Protein AF-A0A0A1XP40-F1 (afdb_monomer)

Secondary structure (DSSP, 8-state):
----EEEE-TT-TTS-EEEEEEEETTEEEEEEEEPPTT-EEETTTTEEESS------PPP-----------------HHHHHHHH-SSEEEE-TT-TTS-EEEEEE-SSSS-EEEEEE-SSEEETTTTEEESS-----

pLDDT: mean 72.05, std 13.22, range [36.59, 87.62]

Organism: Zeugodacus cucurbitae (NCBI:txid28588)

Solvent-accessible surface area (backbone atoms only — not comparable to full-atom values): 8507 Å² total; per-residue (Å²): 134,72,71,71,44,54,43,68,35,92,87,42,58,72,22,36,35,32,34,38,37,38,56,61,87,94,44,80,44,73,48,79,45,72,42,59,88,82,29,14,53,26,74,90,77,54,46,64,32,67,81,44,77,57,84,49,73,77,75,87,84,84,82,90,79,98,71,86,86,74,85,71,85,74,81,74,52,62,40,56,52,33,56,74,65,70,57,73,44,53,41,64,36,90,91,36,89,73,24,24,33,30,32,41,23,43,58,98,63,97,54,68,43,48,45,80,48,73,38,95,48,21,47,28,67,91,78,50,40,70,28,84,82,52,74,70,82,128

Sequence (138 aa):
HGKDETIPLPDDVTCKKSIRCKKNGNVWKADLSTCPTNQWFDPGLKFCTATYKCPTQSPPATTSTPVPITTTERTLTLEEICENHGEQGNIARPDDPTCKKYIVCSKPGSRWIAQAYTCRNFYDPTINKCSSTYKCPS

Mean predicted aligned error: 16.68 Å

Nearest PDB structures (foldseek):
  2mfk-assembly1_A  TM=8.089E-01  e=1.336E-02  Blomia tropicalis
  6se3-assembly2_E  TM=6.747E-01  e=1.689E+00  synthetic construct

Radius of gyration: 21.86 Å; Cα contacts (8 Å, |Δi|>4): 228; chains: 1; bounding box: 45×43×57 Å

Structure (mmCIF, N/CA/C/O backbone):
data_AF-A0A0A1XP40-F1
#
_entry.id   AF-A0A0A1XP40-F1
#
loop_
_atom_site.group_PDB
_atom_site.id
_atom_site.type_symbol
_atom_site.label_atom_id
_atom_site.label_alt_id
_atom_site.label_comp_id
_atom_site.label_asym_id
_atom_site.label_entity_id
_atom_site.label_seq_id
_atom_site.pdbx_PDB_ins_code
_atom_site.Cartn_x
_atom_site.Cartn_y
_atom_site.Cartn_z
_atom_site.occupancy
_atom_site.B_iso_or_equiv
_atom_site.auth_seq_id
_atom_site.auth_comp_id
_atom_site.auth_asym_id
_atom_site.auth_atom_id
_atom_site.pdbx_PDB_model_num
ATOM 1 N N . HIS A 1 1 ? 14.149 19.869 -32.310 1.00 37.31 1 HIS A N 1
ATOM 2 C CA . HIS A 1 1 ? 14.626 20.344 -30.996 1.00 37.31 1 HIS A CA 1
ATOM 3 C C . HIS A 1 1 ? 14.154 19.366 -29.924 1.00 37.31 1 HIS A C 1
ATOM 5 O O . HIS A 1 1 ? 13.034 19.489 -29.445 1.00 37.31 1 HIS A O 1
ATOM 11 N N . GLY A 1 2 ? 14.944 18.323 -29.646 1.00 49.62 2 GLY A N 1
ATOM 12 C CA . GLY A 1 2 ? 14.645 17.367 -28.575 1.00 49.62 2 GLY A CA 1
ATOM 13 C C . GLY A 1 2 ? 15.007 18.022 -27.254 1.00 49.62 2 GLY A C 1
ATOM 14 O O . GLY A 1 2 ? 16.186 18.252 -27.013 1.00 49.62 2 GLY A O 1
ATOM 15 N N . LYS A 1 3 ? 14.001 18.431 -26.485 1.00 56.44 3 LYS A N 1
ATOM 16 C CA . LYS A 1 3 ? 14.227 19.189 -25.258 1.00 56.44 3 LYS A CA 1
ATOM 17 C C . LYS A 1 3 ? 14.864 18.269 -24.228 1.00 56.44 3 LYS A C 1
ATOM 19 O O . LYS A 1 3 ? 14.410 17.141 -24.050 1.00 56.44 3 LYS A O 1
ATOM 24 N N . ASP A 1 4 ? 15.951 18.727 -23.625 1.00 68.31 4 ASP A N 1
ATOM 25 C CA . ASP A 1 4 ? 16.481 18.093 -22.437 1.00 68.31 4 ASP A CA 1
ATOM 26 C C . ASP A 1 4 ? 15.440 18.216 -21.325 1.00 68.31 4 ASP A C 1
ATOM 28 O O . ASP A 1 4 ? 14.950 19.305 -21.031 1.00 68.31 4 ASP A O 1
ATOM 32 N N . GLU A 1 5 ? 15.048 17.080 -20.759 1.00 77.69 5 GLU A N 1
ATOM 33 C CA . GLU A 1 5 ? 13.987 17.020 -19.760 1.00 77.69 5 GLU A CA 1
ATOM 34 C C . GLU A 1 5 ? 14.518 16.346 -18.503 1.00 77.69 5 GLU A C 1
ATOM 36 O O . GLU A 1 5 ? 15.116 15.271 -18.565 1.00 77.69 5 GLU A O 1
ATOM 41 N N . THR A 1 6 ? 14.304 16.988 -17.357 1.00 78.06 6 THR A N 1
ATOM 42 C CA . THR A 1 6 ? 14.611 16.406 -16.050 1.00 78.06 6 THR A CA 1
ATOM 43 C C . THR A 1 6 ? 13.309 15.974 -15.394 1.00 78.06 6 THR A C 1
ATOM 45 O O . THR A 1 6 ? 12.405 16.786 -15.197 1.00 78.06 6 THR A O 1
ATOM 48 N N . ILE A 1 7 ? 13.192 14.699 -15.052 1.00 76.31 7 ILE A N 1
ATOM 49 C CA . ILE A 1 7 ? 11.997 14.128 -14.421 1.00 7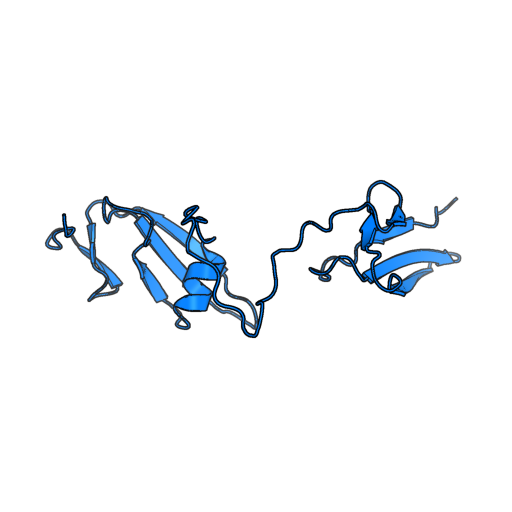6.31 7 ILE A CA 1
ATOM 50 C C . ILE A 1 7 ? 12.378 13.452 -13.099 1.00 76.31 7 ILE A C 1
ATOM 52 O O . ILE A 1 7 ? 13.547 13.092 -12.915 1.00 76.31 7 ILE A O 1
ATOM 56 N N . PRO A 1 8 ? 11.434 13.306 -12.147 1.00 76.12 8 PRO A N 1
ATOM 57 C CA . PRO A 1 8 ? 11.706 12.540 -10.937 1.00 76.12 8 PRO A CA 1
ATOM 58 C C . PRO A 1 8 ? 11.991 11.081 -11.304 1.00 76.12 8 PRO A C 1
ATOM 60 O O . PRO A 1 8 ? 11.433 10.561 -12.274 1.00 76.12 8 PRO A O 1
ATOM 63 N N . LEU A 1 9 ? 12.857 10.416 -10.538 1.00 74.56 9 LEU A N 1
ATOM 64 C CA . LEU A 1 9 ? 13.070 8.984 -10.718 1.00 74.56 9 LEU A CA 1
ATOM 65 C C . LEU A 1 9 ? 11.813 8.239 -10.217 1.00 74.56 9 LEU A C 1
ATOM 67 O O . LEU A 1 9 ? 11.474 8.393 -9.045 1.00 74.56 9 LEU A O 1
ATOM 71 N N . PRO A 1 10 ? 11.112 7.452 -11.058 1.00 61.41 10 PRO A N 1
ATOM 72 C CA . PRO A 1 10 ? 9.808 6.876 -10.708 1.00 61.41 10 PRO A CA 1
ATOM 73 C C . PRO A 1 10 ? 9.837 5.918 -9.504 1.00 61.41 10 PRO A C 1
ATOM 75 O O . PRO A 1 10 ? 8.837 5.810 -8.802 1.00 61.41 10 PRO A O 1
ATOM 78 N N . ASP A 1 11 ? 10.975 5.281 -9.217 1.00 68.44 11 ASP A N 1
ATOM 79 C CA . ASP A 1 11 ? 11.167 4.409 -8.047 1.00 68.44 11 ASP A CA 1
ATOM 80 C C . ASP A 1 11 ? 11.743 5.135 -6.814 1.00 68.44 11 ASP A C 1
ATOM 82 O O . ASP A 1 11 ? 11.943 4.527 -5.760 1.00 68.44 11 ASP A O 1
ATOM 86 N N . ASP A 1 12 ? 12.034 6.436 -6.912 1.00 66.00 12 ASP A N 1
ATOM 87 C CA . ASP A 1 12 ? 12.609 7.196 -5.805 1.00 66.00 12 ASP A CA 1
ATOM 88 C C . ASP A 1 12 ? 11.530 7.803 -4.907 1.00 66.00 12 ASP A C 1
ATOM 90 O O . ASP A 1 12 ? 11.135 8.961 -5.034 1.00 66.00 12 ASP A O 1
ATOM 94 N N . VAL A 1 13 ? 11.109 7.021 -3.916 1.00 66.81 13 VAL A N 1
ATOM 95 C CA . VAL A 1 13 ? 10.156 7.455 -2.877 1.00 66.81 13 VAL A CA 1
ATOM 96 C C . VAL A 1 13 ? 10.698 8.567 -1.972 1.00 66.81 13 VAL A C 1
ATOM 98 O O . VAL A 1 13 ? 9.952 9.138 -1.182 1.00 66.81 13 VAL A O 1
ATOM 101 N N . THR A 1 14 ? 11.996 8.869 -2.063 1.00 69.12 14 THR A N 1
ATOM 102 C CA . THR A 1 14 ? 12.666 9.889 -1.247 1.00 69.12 14 THR A CA 1
ATOM 103 C C . THR A 1 14 ? 12.749 11.258 -1.921 1.00 69.12 14 THR A C 1
ATOM 105 O O . THR A 1 14 ? 13.219 12.200 -1.286 1.00 69.12 14 THR A O 1
ATOM 108 N N . CYS A 1 15 ? 12.325 11.381 -3.187 1.00 78.44 15 CYS A N 1
ATOM 109 C CA . CYS A 1 15 ? 12.547 12.528 -4.083 1.00 78.44 15 CYS A CA 1
ATOM 110 C C . CYS A 1 15 ? 13.970 13.114 -4.023 1.00 78.44 15 CYS A C 1
ATOM 112 O O . CYS A 1 15 ? 14.175 14.312 -4.232 1.00 78.44 15 CYS A O 1
ATOM 114 N N . LYS A 1 16 ? 14.969 12.296 -3.698 1.00 83.00 16 LYS A N 1
ATOM 115 C CA . LYS A 1 16 ? 16.385 12.641 -3.740 1.00 83.00 16 LYS A CA 1
ATOM 116 C C . LYS A 1 16 ? 16.987 12.392 -5.107 1.00 83.00 16 LYS A C 1
ATOM 118 O O . LYS A 1 16 ? 18.059 12.928 -5.363 1.00 83.00 16 LYS A O 1
ATOM 123 N N . LYS A 1 17 ? 16.352 11.602 -5.970 1.00 81.56 17 LYS A N 1
ATOM 124 C CA . LYS A 1 17 ? 16.900 11.235 -7.276 1.00 81.56 17 LYS A CA 1
ATOM 125 C C . LYS A 1 17 ? 16.038 11.768 -8.408 1.00 81.56 17 LYS A C 1
ATOM 127 O O . LYS A 1 17 ? 14.812 11.672 -8.398 1.00 81.56 17 LYS A O 1
ATOM 132 N N . SER A 1 18 ? 16.706 12.290 -9.423 1.00 80.56 18 SER A N 1
ATOM 133 C CA . SER A 1 18 ? 16.107 12.689 -10.687 1.00 80.56 18 SER A CA 1
ATOM 134 C C . SER A 1 18 ? 16.894 12.105 -11.848 1.00 80.56 18 SER A C 1
ATOM 136 O O . SER A 1 18 ? 18.036 11.659 -11.706 1.00 80.56 18 SER A O 1
ATOM 138 N N . ILE A 1 19 ? 16.256 12.073 -13.008 1.00 81.69 19 ILE A N 1
ATOM 139 C CA . ILE A 1 19 ? 16.842 11.579 -14.244 1.00 81.69 19 ILE A CA 1
ATOM 140 C C . ILE A 1 19 ? 16.742 12.680 -15.292 1.00 81.69 19 ILE A C 1
ATOM 142 O O . ILE A 1 19 ? 15.673 13.245 -15.529 1.00 81.69 19 ILE A O 1
ATOM 146 N N . ARG A 1 20 ? 17.882 13.025 -15.888 1.00 80.50 20 ARG A N 1
ATOM 147 C CA . ARG A 1 20 ? 17.980 14.018 -16.951 1.00 80.50 20 ARG A CA 1
ATOM 148 C C . ARG A 1 20 ? 18.127 13.307 -18.285 1.00 80.50 20 ARG A C 1
ATOM 150 O O . ARG A 1 20 ? 19.184 12.766 -18.606 1.00 80.50 20 ARG A O 1
ATOM 157 N N . CYS A 1 21 ? 17.061 13.337 -19.066 1.00 79.81 21 CYS A N 1
ATOM 158 C CA . CYS A 1 21 ? 16.996 12.763 -20.395 1.00 79.81 21 CYS A CA 1
ATOM 159 C C . CYS A 1 21 ? 17.519 13.778 -21.416 1.00 79.81 21 CYS A C 1
ATOM 161 O O . CYS A 1 21 ? 16.974 14.871 -21.566 1.00 79.81 21 CYS A O 1
ATOM 163 N N . LYS A 1 22 ? 18.577 13.415 -22.141 1.00 80.38 22 LYS A N 1
ATOM 164 C CA . LYS A 1 22 ? 19.154 14.193 -23.240 1.00 80.38 22 LYS A CA 1
ATOM 165 C C . LYS A 1 22 ? 19.107 13.366 -24.513 1.00 80.38 22 LYS A C 1
ATOM 167 O O . LYS A 1 22 ? 19.594 12.235 -24.553 1.00 80.38 22 LYS A O 1
ATOM 172 N N . LYS A 1 23 ? 18.558 13.942 -25.577 1.00 77.81 23 LYS A N 1
ATOM 173 C CA . LYS A 1 23 ? 18.551 13.318 -26.899 1.00 77.81 23 LYS A CA 1
ATOM 174 C C . LYS A 1 23 ? 19.797 13.750 -27.667 1.00 77.81 23 LYS A C 1
ATOM 176 O O . LYS A 1 23 ? 19.924 14.923 -28.007 1.00 77.81 23 LYS A O 1
ATOM 181 N N . ASN A 1 24 ? 20.703 12.814 -27.947 1.00 76.50 24 ASN A N 1
ATOM 182 C CA . ASN A 1 24 ? 21.862 13.063 -28.802 1.00 76.50 24 ASN A CA 1
ATOM 183 C C . ASN A 1 24 ? 21.685 12.291 -30.118 1.00 76.50 24 ASN A C 1
ATOM 185 O O . ASN A 1 24 ? 21.841 11.069 -30.161 1.00 76.50 24 ASN A O 1
ATOM 189 N N . GLY A 1 25 ? 21.273 12.990 -31.178 1.00 77.75 25 GLY A N 1
ATOM 190 C CA . GLY A 1 25 ? 20.845 12.362 -32.433 1.00 77.75 25 GLY A CA 1
ATOM 191 C C . GLY A 1 25 ? 19.562 11.538 -32.255 1.00 77.75 25 GLY A C 1
ATOM 192 O O . GLY A 1 25 ? 18.534 12.072 -31.834 1.00 77.75 25 GLY A O 1
ATOM 193 N N . ASN A 1 26 ? 19.623 10.234 -32.551 1.00 76.62 26 ASN A N 1
ATOM 194 C CA . ASN A 1 26 ? 18.510 9.287 -32.369 1.00 76.62 26 ASN A CA 1
ATOM 195 C C . ASN A 1 26 ? 18.568 8.498 -31.050 1.00 76.62 26 ASN A C 1
ATOM 197 O O . ASN A 1 26 ? 17.669 7.705 -30.781 1.00 76.62 26 ASN A O 1
ATOM 201 N N . VAL A 1 27 ? 19.589 8.720 -30.220 1.00 74.06 27 VAL A N 1
ATOM 202 C CA . VAL A 1 27 ? 19.783 7.987 -28.964 1.00 74.06 27 VAL A CA 1
ATOM 203 C C . VAL A 1 27 ? 19.363 8.859 -27.786 1.00 74.06 27 VAL A C 1
ATOM 205 O O . VAL A 1 27 ? 19.800 10.006 -27.651 1.00 74.06 27 VAL A O 1
ATOM 208 N N . TRP A 1 28 ? 18.525 8.303 -26.914 1.00 75.12 28 TRP A N 1
ATOM 209 C CA . TRP A 1 28 ? 18.219 8.892 -25.616 1.00 75.12 28 TRP A CA 1
ATOM 210 C C . TRP A 1 28 ? 19.280 8.471 -24.605 1.00 75.12 28 TRP A C 1
ATOM 212 O O . TRP A 1 28 ? 19.524 7.283 -24.409 1.00 75.12 28 TRP A O 1
ATOM 222 N N . LYS A 1 29 ? 19.916 9.453 -23.968 1.00 76.38 29 LYS A N 1
ATOM 223 C CA . LYS A 1 29 ? 20.787 9.246 -22.813 1.00 76.38 29 LYS A CA 1
ATOM 224 C C . LYS A 1 29 ? 20.085 9.761 -21.572 1.00 76.38 29 LYS A C 1
ATOM 226 O O . LYS A 1 29 ? 19.490 10.835 -21.607 1.00 76.38 29 LYS A O 1
ATOM 231 N N . ALA A 1 30 ? 20.179 9.006 -20.492 1.00 77.00 30 ALA A N 1
ATOM 232 C CA . ALA A 1 30 ? 19.622 9.374 -19.208 1.00 77.00 30 ALA A CA 1
ATOM 233 C C . ALA A 1 30 ? 20.749 9.490 -18.178 1.00 77.00 30 ALA A C 1
ATOM 235 O O . ALA A 1 30 ? 21.423 8.505 -17.888 1.00 77.00 30 ALA A O 1
ATOM 236 N N . ASP A 1 31 ? 20.952 10.693 -17.647 1.00 76.88 31 ASP A N 1
ATOM 237 C CA . ASP A 1 31 ? 21.893 10.959 -16.560 1.00 76.88 31 ASP A CA 1
ATOM 238 C C . ASP A 1 31 ? 21.132 10.948 -15.228 1.00 76.88 31 ASP A C 1
ATOM 240 O O . ASP A 1 31 ? 20.220 11.751 -15.023 1.00 76.88 31 ASP A O 1
ATOM 244 N N . LEU A 1 32 ? 21.506 10.062 -14.307 1.00 78.00 32 LEU A N 1
ATOM 245 C CA . LEU A 1 32 ? 20.977 10.065 -12.941 1.00 78.00 32 LEU A CA 1
ATOM 246 C C . LEU A 1 32 ? 21.650 11.172 -12.128 1.00 78.00 32 LEU A C 1
ATOM 248 O O . LEU A 1 32 ? 22.866 11.342 -12.176 1.00 78.00 32 LEU A O 1
ATOM 252 N N . SER A 1 33 ? 20.865 11.928 -11.370 1.00 74.56 33 SER A N 1
ATOM 253 C CA . SER A 1 33 ? 21.351 12.999 -10.500 1.00 74.56 33 SER A CA 1
ATOM 254 C C . SER A 1 33 ? 20.720 12.892 -9.119 1.00 74.56 33 SER A C 1
ATOM 256 O O . SER A 1 33 ? 19.526 12.627 -8.986 1.00 74.56 33 SER A O 1
ATOM 258 N N . THR A 1 34 ? 21.532 13.112 -8.088 1.00 79.94 34 THR A N 1
ATOM 259 C CA . THR A 1 34 ? 21.095 13.091 -6.688 1.00 79.94 34 THR A CA 1
ATOM 260 C C . THR A 1 34 ? 21.074 14.514 -6.143 1.00 79.94 34 THR A C 1
ATOM 262 O O . THR A 1 34 ? 22.040 15.260 -6.307 1.00 79.94 34 THR A O 1
ATOM 265 N N . CYS A 1 35 ? 19.984 14.894 -5.485 1.00 77.44 35 CYS A N 1
ATOM 266 C CA . CYS A 1 35 ? 19.840 16.192 -4.851 1.00 77.44 35 CYS A CA 1
ATOM 267 C C . CYS A 1 35 ? 20.763 16.341 -3.631 1.00 77.44 35 CYS A C 1
ATOM 269 O O . CYS A 1 35 ? 20.986 15.367 -2.903 1.00 77.44 35 CYS A O 1
ATOM 271 N N . PRO A 1 36 ? 21.241 17.566 -3.349 1.00 75.62 36 PRO A N 1
ATOM 272 C CA . PRO A 1 36 ? 22.033 17.854 -2.159 1.00 75.62 36 PRO A CA 1
ATOM 273 C C . PRO A 1 36 ? 21.320 17.504 -0.840 1.00 75.62 36 PRO A C 1
ATOM 275 O O . PRO A 1 36 ? 20.097 17.308 -0.768 1.00 75.62 36 PRO A O 1
ATOM 278 N N . THR A 1 37 ? 22.089 17.470 0.250 1.00 66.81 37 THR A N 1
ATOM 279 C CA . THR A 1 37 ? 21.556 17.345 1.616 1.00 66.81 37 THR A CA 1
ATOM 280 C C . THR A 1 37 ? 20.504 18.431 1.877 1.00 66.81 37 THR A C 1
ATOM 282 O O . THR A 1 37 ? 20.670 19.571 1.452 1.00 66.81 37 THR A O 1
ATOM 285 N N . ASN A 1 38 ? 19.398 18.072 2.540 1.00 66.81 38 ASN A N 1
ATOM 286 C CA . ASN A 1 38 ? 18.243 18.953 2.803 1.00 66.81 38 ASN A CA 1
ATOM 287 C C . ASN A 1 38 ? 17.5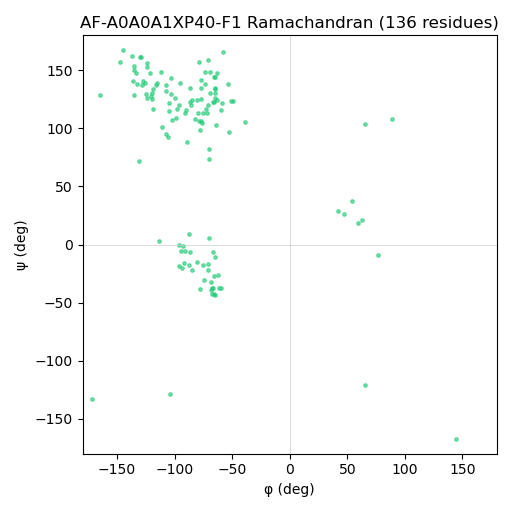29 19.547 1.567 1.00 66.81 38 ASN A C 1
ATOM 289 O O . ASN A 1 38 ? 16.793 20.518 1.703 1.00 66.81 38 ASN A O 1
ATOM 293 N N . GLN A 1 39 ? 17.716 18.974 0.371 1.00 77.88 39 GLN A N 1
ATOM 294 C CA . GLN A 1 39 ? 16.965 19.353 -0.835 1.00 77.88 39 GLN A CA 1
ATOM 295 C C . GLN A 1 39 ? 16.258 18.157 -1.478 1.00 77.88 39 GLN A C 1
ATOM 297 O O . GLN A 1 39 ? 16.735 17.026 -1.370 1.00 77.88 39 GLN A O 1
ATOM 302 N N . TRP A 1 40 ? 15.159 18.412 -2.185 1.00 82.94 40 TRP A N 1
ATOM 303 C CA . TRP A 1 40 ? 14.351 17.411 -2.881 1.00 82.94 40 TRP A CA 1
ATOM 304 C C . TRP A 1 40 ? 14.015 17.872 -4.293 1.00 82.94 40 TRP A C 1
ATOM 306 O O . TRP A 1 40 ? 13.874 19.068 -4.545 1.00 82.94 40 TRP A O 1
ATOM 316 N N . PHE A 1 41 ? 13.909 16.925 -5.219 1.00 83.06 41 PHE A N 1
ATOM 317 C CA . PHE A 1 41 ? 13.601 17.218 -6.608 1.00 83.06 41 PHE A CA 1
ATOM 318 C C . PHE A 1 41 ? 12.141 17.632 -6.756 1.00 83.06 41 PHE A C 1
ATOM 320 O O . PHE A 1 41 ? 11.241 16.824 -6.534 1.00 83.06 41 PHE A O 1
ATOM 327 N N . ASP A 1 42 ? 11.926 18.873 -7.180 1.00 81.69 42 ASP A N 1
ATOM 328 C CA . ASP A 1 42 ? 10.607 19.409 -7.476 1.00 81.69 42 ASP A CA 1
ATO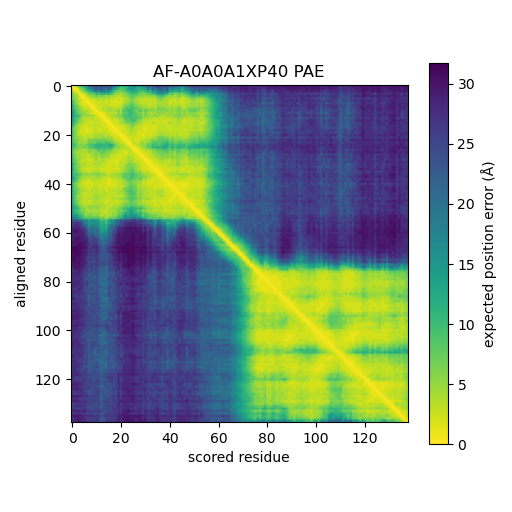M 329 C C . ASP A 1 42 ? 10.265 19.152 -8.955 1.00 81.69 42 ASP A C 1
ATOM 331 O O . ASP A 1 42 ? 10.937 19.689 -9.841 1.00 81.69 42 ASP A O 1
ATOM 335 N N . PRO A 1 43 ? 9.240 18.340 -9.273 1.00 75.06 43 PRO A N 1
ATOM 336 C CA . PRO A 1 43 ? 8.855 18.051 -10.649 1.00 75.06 43 PRO A CA 1
ATOM 337 C C . PRO A 1 43 ? 8.199 19.242 -11.360 1.00 75.06 43 PRO A C 1
ATOM 339 O O . PRO A 1 43 ? 8.211 19.267 -12.593 1.00 75.06 43 PRO A O 1
ATOM 342 N N . GLY A 1 44 ? 7.647 20.207 -10.617 1.00 76.19 44 GLY A N 1
ATOM 343 C CA . GLY A 1 44 ? 7.088 21.447 -11.151 1.00 76.19 44 GLY A CA 1
ATOM 344 C C . GLY A 1 44 ? 8.177 22.452 -11.514 1.00 76.19 44 GLY A C 1
ATOM 345 O O . GLY A 1 44 ? 8.095 23.096 -12.558 1.00 76.19 44 GLY A O 1
ATOM 346 N N . LEU A 1 45 ? 9.232 22.529 -10.700 1.00 78.12 45 LEU A N 1
ATOM 347 C CA . LEU A 1 45 ? 10.372 23.419 -10.937 1.00 78.12 45 LEU A CA 1
ATOM 348 C C . LEU A 1 45 ? 11.510 22.770 -11.740 1.00 78.12 45 LEU A C 1
ATOM 350 O O . LEU A 1 45 ? 12.356 23.474 -12.284 1.00 78.12 45 LEU A O 1
ATOM 354 N N . LYS A 1 46 ? 11.522 21.438 -11.861 1.00 80.00 46 LYS A N 1
ATOM 355 C CA . LYS A 1 46 ? 12.533 20.635 -12.574 1.00 80.00 46 LYS A CA 1
ATOM 356 C C . LYS A 1 46 ? 13.951 20.741 -11.981 1.00 80.00 46 LYS A C 1
ATOM 358 O O . LYS A 1 46 ? 14.925 20.423 -12.667 1.00 80.00 46 LYS A O 1
ATOM 363 N N . PHE A 1 47 ? 14.079 21.137 -10.710 1.00 79.56 47 PHE A N 1
ATOM 364 C CA . PHE A 1 47 ? 15.349 21.216 -9.974 1.00 79.56 47 PHE A CA 1
ATOM 365 C C . PHE A 1 47 ? 15.199 20.857 -8.485 1.00 79.56 47 PHE A C 1
ATOM 367 O O . PHE A 1 47 ? 14.093 20.745 -7.960 1.00 79.56 47 PHE A O 1
ATOM 374 N N . CYS A 1 48 ? 16.328 20.646 -7.802 1.00 78.94 48 CYS A N 1
ATOM 375 C CA . CYS A 1 48 ? 16.362 20.348 -6.370 1.00 78.94 48 CYS A CA 1
ATOM 376 C C . CYS A 1 48 ? 16.144 21.616 -5.539 1.00 78.94 48 CYS A C 1
ATOM 378 O O . CYS A 1 48 ? 16.888 22.582 -5.680 1.00 78.94 48 CYS A O 1
ATOM 380 N N . THR A 1 49 ? 15.164 21.607 -4.643 1.00 72.31 49 THR A N 1
ATOM 381 C CA . THR A 1 49 ? 14.894 22.722 -3.732 1.00 72.31 49 THR A CA 1
ATOM 382 C C . THR A 1 49 ? 14.653 22.215 -2.314 1.00 72.31 49 THR A C 1
ATOM 384 O O . THR A 1 49 ? 14.174 21.103 -2.096 1.00 72.31 49 THR A O 1
ATOM 387 N N . ALA A 1 50 ? 14.992 23.042 -1.328 1.00 73.00 50 ALA A N 1
ATOM 388 C CA . ALA A 1 50 ? 14.675 22.788 0.075 1.00 73.00 50 ALA A CA 1
ATOM 389 C C . ALA A 1 50 ? 13.191 23.044 0.401 1.00 73.00 50 ALA A C 1
ATOM 391 O O . ALA A 1 50 ? 12.700 22.589 1.430 1.00 73.00 50 ALA A O 1
ATOM 392 N N . THR A 1 51 ? 12.475 23.780 -0.456 1.00 70.62 51 THR A N 1
ATOM 393 C CA . THR A 1 51 ? 11.059 24.126 -0.246 1.00 70.62 51 THR A CA 1
ATOM 394 C C . THR A 1 51 ? 10.103 23.041 -0.720 1.00 70.62 51 THR A C 1
ATOM 396 O O . THR A 1 51 ? 8.964 22.989 -0.253 1.00 70.62 51 THR A O 1
ATOM 399 N N . TYR A 1 52 ? 10.550 22.172 -1.630 1.00 71.19 52 TYR A N 1
ATOM 400 C CA . TYR A 1 52 ? 9.729 21.082 -2.126 1.00 71.19 52 TYR A CA 1
ATOM 401 C C . TYR A 1 52 ? 9.578 20.032 -1.041 1.00 71.19 52 TYR A C 1
ATOM 403 O O . TYR A 1 52 ? 10.527 19.357 -0.637 1.00 71.19 52 TYR A O 1
ATOM 411 N N . LYS A 1 53 ? 8.343 19.899 -0.572 1.00 65.12 53 LYS A N 1
ATOM 412 C CA . LYS A 1 53 ? 7.948 18.803 0.292 1.00 65.12 53 LYS A CA 1
ATOM 413 C C . LYS A 1 53 ? 7.767 17.597 -0.607 1.00 65.12 53 LYS A C 1
ATOM 415 O O . LYS A 1 53 ? 6.731 17.463 -1.251 1.00 65.12 53 LYS A O 1
ATOM 420 N N . CYS A 1 54 ? 8.793 16.751 -0.656 1.00 64.56 54 CYS A N 1
ATOM 421 C CA . CYS A 1 54 ? 8.654 15.443 -1.268 1.00 64.56 54 CYS A CA 1
ATOM 422 C C . CYS A 1 54 ? 7.417 14.770 -0.669 1.00 64.56 54 CYS A C 1
ATOM 424 O O . CYS A 1 54 ? 7.348 14.652 0.559 1.00 64.56 54 CYS A O 1
ATOM 426 N N . PRO A 1 55 ? 6.443 14.356 -1.491 1.00 61.59 55 PRO A N 1
ATOM 427 C CA . PRO A 1 55 ? 5.367 13.500 -1.036 1.00 61.59 55 PRO A CA 1
ATOM 428 C C . PRO A 1 55 ? 5.972 12.117 -0.771 1.00 61.59 55 PRO A C 1
ATOM 430 O O . PRO A 1 55 ? 5.845 11.193 -1.568 1.00 61.59 55 PRO A O 1
ATOM 433 N N . THR A 1 56 ? 6.721 11.992 0.322 1.00 52.31 56 THR A N 1
ATOM 434 C CA . THR A 1 56 ? 7.230 10.715 0.790 1.00 52.31 56 THR A CA 1
ATOM 435 C C . THR A 1 56 ? 6.030 9.874 1.211 1.00 52.31 56 THR A C 1
ATOM 437 O O . THR A 1 56 ? 5.274 10.239 2.112 1.00 52.31 56 THR A O 1
ATOM 440 N N . GLN A 1 57 ? 5.886 8.694 0.612 1.00 48.34 57 GLN A N 1
ATOM 441 C CA . GLN A 1 57 ? 5.415 7.560 1.397 1.00 48.34 57 GLN A CA 1
ATOM 442 C C . GLN A 1 57 ? 6.517 7.324 2.433 1.00 48.34 57 GLN A C 1
ATOM 444 O O . GLN A 1 57 ? 7.630 6.932 2.092 1.00 48.34 57 GLN A O 1
ATOM 449 N N . SER A 1 58 ? 6.257 7.769 3.659 1.00 39.34 58 SER A N 1
ATOM 450 C CA . SER A 1 58 ? 7.210 7.811 4.769 1.00 39.34 58 SER A CA 1
ATOM 451 C C . SER A 1 58 ? 7.936 6.468 4.962 1.00 39.34 58 SER A C 1
ATOM 453 O O . SER A 1 58 ? 7.261 5.479 5.227 1.00 39.34 58 SER A O 1
ATOM 455 N N . PRO A 1 59 ? 9.281 6.407 4.932 1.00 43.03 59 PRO A N 1
ATOM 456 C CA . PRO A 1 59 ? 10.023 5.264 5.464 1.00 43.03 59 PRO A CA 1
ATOM 457 C C . PRO A 1 59 ? 10.130 5.318 7.007 1.00 43.03 59 PRO A C 1
ATOM 459 O O . PRO A 1 59 ? 9.999 6.402 7.586 1.00 43.03 59 PRO A O 1
ATOM 462 N N . PRO A 1 60 ? 10.353 4.167 7.673 1.00 44.22 60 PRO A N 1
ATOM 463 C CA . PRO A 1 60 ? 10.227 3.980 9.123 1.00 44.22 60 PRO A CA 1
ATOM 464 C C . PRO A 1 60 ? 11.235 4.795 9.945 1.00 44.22 60 PRO A C 1
ATOM 466 O O . PRO A 1 60 ? 12.441 4.751 9.706 1.00 44.22 60 PRO A O 1
ATOM 469 N N . ALA A 1 61 ? 10.734 5.514 10.953 1.00 38.75 61 ALA A N 1
ATOM 470 C CA . ALA A 1 61 ? 11.558 6.217 11.929 1.00 38.75 61 ALA A CA 1
ATOM 471 C C . ALA A 1 61 ? 12.022 5.248 13.027 1.00 38.75 61 ALA A C 1
ATOM 473 O O . ALA A 1 61 ? 11.236 4.837 13.881 1.00 38.75 61 ALA A O 1
ATOM 474 N N . THR A 1 62 ? 13.307 4.897 13.021 1.00 39.94 62 THR A N 1
ATOM 475 C CA . THR A 1 62 ? 13.954 4.179 14.123 1.00 39.94 62 THR A CA 1
ATOM 476 C C . THR A 1 62 ? 14.456 5.175 15.180 1.00 39.94 62 THR A C 1
ATOM 478 O O . THR A 1 62 ? 15.293 6.026 14.895 1.00 39.94 62 THR A O 1
ATOM 481 N N . THR A 1 63 ? 13.972 4.974 16.411 1.00 40.59 63 THR A N 1
ATOM 482 C CA . THR A 1 63 ? 14.621 5.252 17.711 1.00 40.59 63 THR A CA 1
ATOM 483 C C . THR A 1 63 ? 14.463 6.630 18.388 1.00 40.59 63 THR A C 1
ATOM 485 O O . THR A 1 63 ? 15.130 7.609 18.073 1.00 40.59 63 THR A O 1
ATOM 488 N N . SER A 1 64 ? 13.662 6.560 19.463 1.00 46.69 64 SER A N 1
ATOM 489 C CA . SER A 1 64 ? 13.744 7.196 20.793 1.00 46.69 64 SER A CA 1
ATOM 490 C C . SER A 1 64 ? 13.617 8.709 20.951 1.00 46.69 64 SER A C 1
ATOM 492 O O . SER A 1 64 ? 14.596 9.438 20.863 1.00 46.69 64 SER A O 1
ATOM 494 N N . THR A 1 65 ? 12.437 9.137 21.412 1.00 40.28 65 THR A N 1
ATOM 495 C CA . THR A 1 65 ? 12.226 9.976 22.615 1.00 40.28 65 THR A CA 1
ATOM 496 C C . THR A 1 65 ? 10.729 9.901 22.979 1.00 40.28 65 THR A C 1
ATOM 498 O O . THR A 1 65 ? 9.903 10.087 22.086 1.00 40.28 65 THR A O 1
ATOM 501 N N . PRO A 1 66 ? 10.330 9.595 24.231 1.00 54.72 66 PRO A N 1
ATOM 502 C CA . PRO A 1 66 ? 8.917 9.523 24.598 1.00 54.72 66 PRO A CA 1
ATOM 503 C C . PRO A 1 66 ? 8.331 10.935 24.725 1.00 54.72 66 PRO A C 1
ATOM 505 O O . PRO A 1 66 ? 8.692 11.683 25.631 1.00 54.72 66 PRO A O 1
ATOM 508 N N . VAL A 1 67 ? 7.409 11.295 23.833 1.00 44.81 67 VAL A N 1
ATOM 509 C CA . VAL A 1 67 ? 6.557 12.485 23.971 1.00 44.81 67 VAL A CA 1
ATOM 510 C C . VAL A 1 67 ? 5.090 12.078 23.820 1.00 44.81 67 VAL A C 1
ATOM 512 O O . VAL A 1 67 ? 4.790 11.168 23.045 1.00 44.81 67 VAL A O 1
ATOM 515 N N . PRO A 1 68 ? 4.185 12.670 24.618 1.00 44.03 68 PRO A N 1
ATOM 516 C CA . PRO A 1 68 ? 2.858 12.128 24.858 1.00 44.03 68 PRO A CA 1
ATOM 517 C C . PRO A 1 68 ? 1.989 12.102 23.598 1.00 44.03 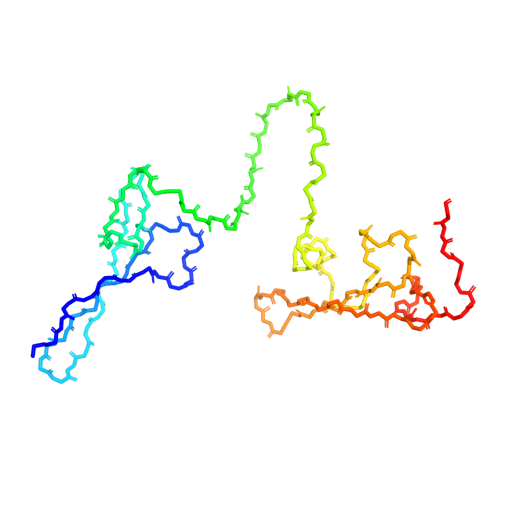68 PRO A C 1
ATOM 519 O O . PRO A 1 68 ? 1.883 13.066 22.848 1.00 44.03 68 PRO A O 1
ATOM 522 N N . ILE A 1 69 ? 1.368 10.939 23.438 1.00 48.59 69 ILE A N 1
ATOM 523 C CA . ILE A 1 69 ? 0.279 10.548 22.546 1.00 48.59 69 ILE A CA 1
ATOM 524 C C . ILE A 1 69 ? -0.769 11.662 22.410 1.00 48.59 69 ILE A C 1
ATOM 526 O O . ILE A 1 69 ? -1.607 11.859 23.289 1.00 48.59 69 ILE A O 1
ATOM 530 N N . THR A 1 70 ? -0.768 12.334 21.263 1.00 36.59 70 THR A N 1
ATOM 531 C CA . THR A 1 70 ? -1.986 12.922 20.702 1.00 36.59 70 THR A CA 1
ATOM 532 C C . THR A 1 70 ? -2.354 12.059 19.506 1.00 36.59 70 THR A C 1
ATOM 534 O O . THR A 1 70 ? -1.778 12.173 18.424 1.00 36.59 70 THR A O 1
ATOM 537 N N . THR A 1 71 ? -3.240 11.099 19.758 1.00 45.00 71 THR A N 1
ATOM 538 C CA . THR A 1 71 ? -3.672 10.061 18.822 1.00 45.00 71 THR A CA 1
ATOM 539 C C . THR A 1 71 ? -4.527 10.674 17.715 1.00 45.00 71 THR A C 1
ATOM 541 O O . THR A 1 71 ? -5.750 10.649 17.764 1.00 45.00 71 THR A O 1
ATOM 544 N N . THR A 1 72 ? -3.885 11.247 16.702 1.00 45.09 72 THR A N 1
ATOM 545 C CA . THR A 1 72 ? -4.514 11.393 15.389 1.00 45.09 72 THR A CA 1
ATOM 546 C C . THR A 1 72 ? -4.462 10.014 14.742 1.00 45.09 72 THR A C 1
ATOM 548 O O . THR A 1 72 ? -3.386 9.569 14.344 1.00 45.09 72 THR A O 1
ATOM 551 N N . GLU A 1 73 ? -5.599 9.312 14.698 1.00 44.75 73 GLU A N 1
ATOM 552 C CA . GLU A 1 73 ? -5.773 8.055 13.960 1.00 44.75 73 GLU A CA 1
ATOM 553 C C . GLU A 1 73 ? -5.329 8.248 12.507 1.00 44.75 73 GLU A C 1
ATOM 555 O O . GLU A 1 73 ? -6.058 8.760 11.657 1.00 44.75 73 GLU A O 1
ATOM 560 N N . ARG A 1 74 ? -4.089 7.864 12.211 1.00 53.00 74 ARG A N 1
ATOM 561 C CA . ARG A 1 74 ? -3.605 7.779 10.842 1.00 53.00 74 ARG A CA 1
ATOM 562 C C . ARG A 1 74 ? -4.146 6.475 10.269 1.00 53.00 74 ARG A C 1
ATOM 564 O O . ARG A 1 74 ? -3.683 5.402 10.640 1.00 53.00 74 ARG A O 1
ATOM 571 N N . THR A 1 75 ? -5.137 6.570 9.386 1.00 54.34 75 THR A N 1
ATOM 572 C CA . THR A 1 75 ? -5.648 5.422 8.631 1.00 54.34 75 THR A CA 1
ATOM 573 C C . THR A 1 75 ? -4.505 4.834 7.804 1.00 54.34 75 THR A C 1
ATOM 575 O O . THR A 1 75 ? -3.950 5.515 6.940 1.00 54.34 75 THR A O 1
ATOM 578 N N . LEU A 1 76 ? -4.121 3.592 8.104 1.00 67.06 76 LEU A N 1
ATOM 579 C CA . LEU A 1 76 ? -3.117 2.859 7.336 1.00 67.06 76 LEU A CA 1
ATOM 580 C C . LEU A 1 76 ? -3.642 2.596 5.920 1.00 67.06 76 LEU A C 1
ATOM 582 O O . LEU A 1 76 ? -4.835 2.352 5.720 1.00 67.06 76 LEU A O 1
ATOM 586 N N . THR A 1 77 ? -2.755 2.632 4.928 1.00 76.19 77 THR A N 1
ATOM 587 C CA . THR A 1 77 ? -3.097 2.183 3.574 1.00 76.19 77 THR A CA 1
ATOM 588 C C . THR A 1 77 ? -3.241 0.659 3.532 1.00 76.19 77 THR A C 1
ATOM 590 O O . THR A 1 77 ? -2.713 -0.062 4.376 1.00 76.19 77 THR A O 1
ATOM 593 N N . LEU A 1 78 ? -3.957 0.136 2.533 1.00 75.12 78 LEU A N 1
ATOM 594 C CA . LEU A 1 78 ? -4.188 -1.310 2.403 1.00 75.12 78 LEU A CA 1
ATOM 595 C C . LEU A 1 78 ? -2.875 -2.100 2.271 1.00 75.12 78 LEU A C 1
ATOM 597 O O . LEU A 1 78 ? -2.758 -3.195 2.817 1.00 75.12 78 LEU A O 1
ATOM 601 N N . GLU A 1 79 ? -1.891 -1.539 1.566 1.00 75.69 79 GLU A N 1
ATOM 602 C CA . GLU A 1 79 ? -0.565 -2.137 1.386 1.00 75.69 79 GLU A CA 1
ATOM 603 C C . GLU A 1 79 ? 0.213 -2.186 2.707 1.00 75.69 79 GLU A C 1
ATOM 605 O O . GLU A 1 79 ? 0.774 -3.233 3.026 1.00 75.69 79 GLU A O 1
ATOM 610 N N . GLU A 1 80 ? 0.171 -1.118 3.513 1.00 77.38 80 GLU A N 1
ATOM 611 C CA . GLU A 1 80 ? 0.771 -1.091 4.858 1.00 77.38 80 GLU A CA 1
ATOM 612 C C . GLU A 1 80 ? 0.131 -2.133 5.788 1.00 77.38 80 GLU A C 1
ATOM 614 O O . GLU A 1 80 ? 0.830 -2.776 6.569 1.00 77.38 80 GLU A O 1
ATOM 619 N N . ILE A 1 81 ? -1.185 -2.351 5.687 1.00 77.56 81 ILE A N 1
ATOM 620 C CA . ILE A 1 81 ? -1.880 -3.368 6.491 1.00 77.56 81 ILE A CA 1
ATOM 621 C C . ILE A 1 81 ? -1.387 -4.776 6.121 1.00 77.56 81 ILE A C 1
ATOM 623 O O . ILE A 1 81 ? -1.105 -5.582 7.008 1.00 77.56 81 ILE A O 1
ATOM 627 N N . CYS A 1 82 ? -1.231 -5.068 4.827 1.00 80.19 82 CYS A N 1
ATOM 628 C CA . CYS A 1 82 ? -0.674 -6.341 4.364 1.00 80.19 82 CYS A CA 1
ATOM 629 C C . CYS A 1 82 ? 0.804 -6.514 4.731 1.00 80.19 82 CYS A C 1
ATOM 631 O O . CYS A 1 82 ? 1.228 -7.612 5.085 1.00 80.19 82 CYS A O 1
ATOM 633 N N . GLU A 1 83 ? 1.588 -5.438 4.681 1.00 79.38 83 GLU A N 1
ATOM 634 C CA . GLU A 1 83 ? 2.991 -5.463 5.087 1.00 79.38 83 GLU A CA 1
ATOM 635 C C . GLU A 1 83 ? 3.151 -5.736 6.583 1.00 79.38 83 GLU A C 1
ATOM 637 O O . GLU A 1 83 ? 3.976 -6.568 6.960 1.00 79.38 83 GLU A O 1
ATOM 642 N N . ASN A 1 84 ? 2.320 -5.108 7.419 1.00 75.50 84 ASN A N 1
ATOM 643 C CA . ASN A 1 84 ? 2.300 -5.336 8.862 1.00 75.50 84 ASN A CA 1
ATOM 644 C C . ASN A 1 84 ? 1.795 -6.742 9.226 1.00 75.50 84 ASN A C 1
ATOM 646 O O . ASN A 1 84 ? 2.249 -7.321 10.208 1.00 75.50 84 ASN A O 1
ATOM 650 N N . HIS A 1 85 ? 0.876 -7.302 8.431 1.00 82.06 85 HIS A N 1
ATOM 651 C CA . HIS A 1 85 ? 0.452 -8.695 8.572 1.00 82.06 85 HIS A CA 1
ATOM 652 C C . HIS A 1 85 ? 1.581 -9.676 8.221 1.00 82.06 85 HIS A C 1
ATOM 654 O O . HIS A 1 85 ? 1.720 -10.714 8.856 1.00 82.06 85 HIS A O 1
ATOM 660 N N . GLY A 1 86 ? 2.400 -9.360 7.214 1.00 77.88 86 GLY A N 1
ATOM 661 C CA . GLY A 1 86 ? 3.591 -10.135 6.857 1.00 77.88 86 GLY A CA 1
ATOM 662 C C . GLY A 1 86 ? 3.322 -11.440 6.097 1.00 77.88 86 GLY A C 1
ATOM 663 O O . GLY A 1 86 ? 4.260 -12.024 5.552 1.00 77.88 86 GLY A O 1
ATOM 664 N N . GLU A 1 87 ? 2.063 -11.869 5.983 1.00 76.31 87 GLU A N 1
ATOM 665 C CA . GLU A 1 87 ? 1.666 -13.102 5.293 1.00 76.31 87 GLU A CA 1
ATOM 666 C C . GLU A 1 87 ? 0.688 -12.845 4.138 1.00 76.31 87 GLU A C 1
ATOM 668 O O . GLU A 1 87 ? -0.136 -11.928 4.172 1.00 76.31 87 GLU A O 1
ATOM 673 N N . GLN A 1 88 ? 0.790 -13.671 3.092 1.00 82.44 88 GLN A N 1
ATOM 674 C CA . GLN A 1 88 ? -0.131 -13.647 1.955 1.00 82.44 88 GLN A CA 1
ATOM 675 C C . GLN A 1 88 ? -1.443 -14.328 2.334 1.00 82.44 88 GLN A C 1
ATOM 677 O O . GLN A 1 88 ? -1.441 -15.369 2.986 1.00 82.44 88 GLN A O 1
ATOM 682 N N . GLY A 1 89 ? -2.561 -13.781 1.867 1.00 81.69 89 GLY A N 1
ATOM 683 C CA . GLY A 1 89 ? -3.877 -14.321 2.173 1.00 81.69 89 GLY A CA 1
ATOM 684 C C . GLY A 1 89 ? -4.923 -13.236 2.339 1.00 81.69 89 GLY A C 1
ATOM 685 O O . GLY A 1 89 ? -4.719 -12.079 1.974 1.00 81.69 89 GLY A O 1
ATOM 686 N N . ASN A 1 90 ? -6.065 -13.635 2.878 1.00 84.19 90 ASN A N 1
ATOM 687 C CA . ASN A 1 90 ? -7.145 -12.718 3.192 1.00 84.19 90 ASN A CA 1
ATOM 688 C C . ASN A 1 90 ? -7.013 -12.315 4.657 1.00 84.19 90 ASN A C 1
ATOM 690 O O . ASN A 1 90 ? -6.774 -13.175 5.500 1.00 84.19 90 ASN A O 1
ATOM 694 N N . ILE A 1 91 ? -7.239 -11.046 4.970 1.00 83.25 91 ILE A N 1
ATOM 695 C CA . ILE A 1 91 ? -7.247 -10.539 6.344 1.00 83.25 91 ILE A CA 1
ATOM 696 C C . ILE A 1 91 ? -8.441 -9.622 6.571 1.00 83.25 91 ILE A C 1
ATOM 698 O O . ILE A 1 91 ? -8.962 -9.011 5.635 1.00 83.25 91 ILE A O 1
ATOM 702 N N . ALA A 1 92 ? -8.886 -9.518 7.822 1.00 81.38 92 ALA A N 1
ATOM 703 C CA . ALA A 1 92 ? -9.945 -8.585 8.181 1.00 81.38 92 ALA A CA 1
ATOM 704 C C . ALA A 1 92 ? -9.451 -7.149 7.992 1.00 81.38 92 ALA A C 1
ATOM 706 O O . ALA A 1 92 ? -8.283 -6.850 8.244 1.00 81.38 92 ALA A O 1
ATOM 707 N N . ARG A 1 93 ? -10.341 -6.254 7.561 1.00 78.75 93 ARG A N 1
ATOM 708 C CA . ARG A 1 93 ? -10.011 -4.835 7.464 1.00 78.75 93 ARG A CA 1
ATOM 709 C C . ARG A 1 93 ? -10.115 -4.197 8.862 1.00 78.75 93 ARG A C 1
ATOM 711 O O . ARG A 1 93 ? -11.228 -4.122 9.377 1.00 78.75 93 ARG A O 1
ATOM 718 N N . PRO A 1 94 ? -9.004 -3.747 9.476 1.00 66.88 94 PRO A N 1
ATOM 719 C CA . PRO A 1 94 ? -8.995 -3.272 10.864 1.00 66.88 94 PRO A CA 1
ATOM 720 C C . PRO A 1 94 ? -9.810 -1.986 11.065 1.00 66.88 94 PRO A C 1
ATOM 722 O O . PRO A 1 94 ? -10.345 -1.756 12.142 1.00 66.88 94 PRO A O 1
ATOM 725 N N . ASP A 1 95 ? -9.951 -1.175 10.018 1.00 69.06 95 ASP A N 1
ATOM 726 C CA . ASP A 1 95 ? -10.757 0.048 9.983 1.00 69.06 95 ASP A CA 1
ATOM 727 C C . ASP A 1 95 ? -12.233 -0.192 9.590 1.00 69.06 95 ASP A C 1
ATOM 729 O O . ASP A 1 95 ? -12.980 0.758 9.358 1.00 69.06 95 ASP A O 1
ATOM 733 N N . ASP A 1 96 ? -12.679 -1.453 9.504 1.00 72.88 96 ASP A N 1
ATOM 734 C CA . ASP A 1 96 ? -14.075 -1.805 9.232 1.00 72.88 96 ASP A CA 1
ATOM 735 C C . ASP A 1 96 ? -14.791 -2.324 10.495 1.00 72.88 96 ASP A C 1
ATOM 737 O O . ASP A 1 96 ? -14.825 -3.534 10.731 1.00 72.88 96 ASP A O 1
ATOM 741 N N . PRO A 1 97 ? -15.463 -1.450 11.271 1.00 71.12 97 PRO A N 1
ATOM 742 C CA . PRO A 1 97 ? -16.218 -1.864 12.460 1.00 71.12 97 PRO A CA 1
ATOM 743 C C . PRO A 1 97 ? -17.442 -2.729 12.120 1.00 71.12 97 PRO A C 1
ATOM 745 O O . PRO A 1 97 ? -18.121 -3.234 13.004 1.00 71.12 97 PRO A O 1
ATOM 748 N N . THR A 1 98 ? -17.764 -2.889 10.832 1.00 78.25 98 THR A N 1
ATOM 749 C CA . THR A 1 98 ? -18.892 -3.710 10.381 1.00 78.25 98 THR A CA 1
ATOM 750 C C . THR A 1 98 ? -18.509 -5.162 10.100 1.00 78.25 98 THR A C 1
ATOM 752 O O . THR A 1 98 ? -19.394 -5.964 9.796 1.00 78.25 98 THR A O 1
ATOM 755 N N . CYS A 1 99 ? -17.217 -5.506 10.171 1.00 80.25 99 CYS A N 1
ATOM 756 C CA . CYS A 1 99 ? -16.646 -6.787 9.750 1.00 80.25 99 CYS A CA 1
ATOM 757 C C . CYS A 1 99 ? -17.123 -7.254 8.365 1.00 80.25 99 CYS A C 1
ATOM 759 O O . CYS A 1 99 ? -17.192 -8.450 8.102 1.00 80.25 99 CYS A O 1
ATOM 761 N N . LYS A 1 100 ? -17.513 -6.348 7.467 1.00 84.56 100 LYS A N 1
ATOM 762 C CA . LYS A 1 100 ? -17.954 -6.687 6.109 1.00 84.56 100 LYS A CA 1
ATOM 763 C C . LYS A 1 100 ? -16.829 -6.556 5.109 1.00 84.56 100 LYS A C 1
ATOM 765 O O . LYS A 1 100 ? -16.938 -7.106 4.019 1.00 84.56 100 LYS A O 1
ATOM 770 N N . LYS A 1 101 ? -15.762 -5.837 5.441 1.00 85.12 101 LYS A N 1
ATOM 771 C CA . LYS A 1 101 ? -14.634 -5.644 4.535 1.00 85.12 101 LYS A CA 1
ATOM 772 C C . LYS A 1 101 ? -13.457 -6.519 4.928 1.00 85.12 101 LYS A C 1
ATOM 774 O O . LYS A 1 101 ? -13.158 -6.713 6.102 1.00 85.12 101 LYS A O 1
ATOM 779 N N . TYR A 1 102 ? -12.770 -7.006 3.910 1.00 85.44 102 TYR A N 1
ATOM 780 C CA . TYR A 1 102 ? -11.535 -7.758 4.049 1.00 85.44 102 TYR A CA 1
ATOM 781 C C . TYR A 1 102 ? -10.534 -7.295 3.002 1.00 85.44 102 TYR A C 1
ATOM 783 O O . TYR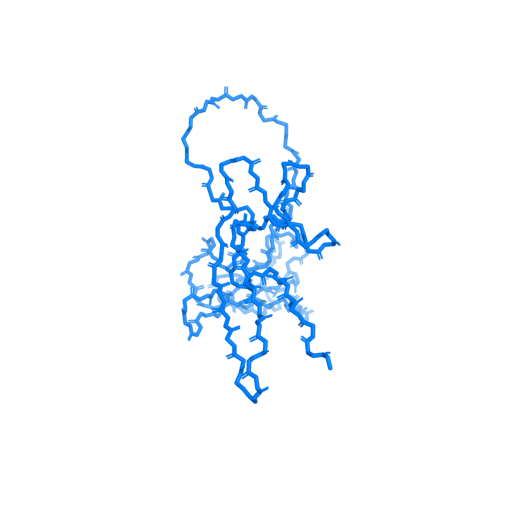 A 1 102 ? -10.896 -6.633 2.027 1.00 85.44 102 TYR A O 1
ATOM 791 N N . ILE A 1 103 ? -9.269 -7.610 3.226 1.00 87.62 103 ILE A N 1
ATOM 792 C CA . ILE A 1 103 ? -8.157 -7.224 2.371 1.00 87.62 103 ILE A CA 1
ATOM 793 C C . ILE A 1 103 ? -7.509 -8.504 1.865 1.00 87.62 103 ILE A C 1
ATOM 795 O O . ILE A 1 103 ? -7.286 -9.435 2.633 1.00 87.62 103 ILE A O 1
ATOM 799 N N . VAL A 1 104 ? -7.234 -8.562 0.569 1.00 84.75 104 VAL A N 1
ATOM 800 C CA . VAL A 1 104 ? -6.455 -9.632 -0.052 1.00 84.75 104 VAL A CA 1
ATOM 801 C C . VAL A 1 104 ? -5.031 -9.134 -0.208 1.00 84.75 104 VAL A C 1
ATOM 803 O O . VAL A 1 104 ? -4.789 -8.175 -0.941 1.00 84.75 104 VAL A O 1
ATOM 806 N N . CYS A 1 105 ? -4.113 -9.797 0.483 1.00 86.25 105 CYS A N 1
ATOM 807 C CA . CYS A 1 105 ? -2.687 -9.528 0.484 1.00 86.25 105 CYS A CA 1
ATOM 808 C C . CYS A 1 105 ? -1.971 -10.511 -0.438 1.00 86.25 105 CYS A C 1
ATOM 810 O O . CYS A 1 105 ? -2.102 -11.729 -0.305 1.00 86.25 105 CYS A O 1
ATOM 812 N N . SER A 1 106 ? -1.194 -9.990 -1.379 1.00 81.94 106 SER A N 1
ATOM 813 C CA . SER A 1 106 ? -0.407 -10.782 -2.324 1.00 81.94 106 SER A CA 1
ATOM 814 C C . SER A 1 106 ? 0.985 -10.190 -2.467 1.00 81.94 106 SER A C 1
ATOM 816 O O . SER A 1 106 ? 1.142 -8.973 -2.514 1.00 81.94 106 SER A O 1
ATOM 818 N N . LYS A 1 107 ? 2.004 -11.046 -2.556 1.00 85.81 107 LYS A N 1
ATOM 819 C CA . LYS A 1 107 ? 3.398 -10.613 -2.689 1.00 85.81 107 LYS A CA 1
ATOM 820 C C . LYS A 1 107 ? 4.077 -11.365 -3.841 1.00 85.81 107 LYS A C 1
ATOM 822 O O . LYS A 1 107 ? 4.925 -12.219 -3.597 1.00 85.81 107 LYS A O 1
ATOM 827 N N . PRO A 1 108 ? 3.738 -11.061 -5.111 1.00 75.69 108 PRO A N 1
ATOM 828 C CA . PRO A 1 108 ? 4.311 -11.748 -6.274 1.00 75.69 108 PRO A CA 1
ATOM 829 C C . PRO A 1 108 ? 5.798 -11.416 -6.533 1.00 75.69 108 PRO A C 1
ATOM 831 O O . PRO A 1 108 ? 6.356 -11.833 -7.542 1.00 75.69 108 PRO A O 1
ATOM 834 N N . GLY A 1 109 ? 6.451 -10.657 -5.647 1.00 75.06 109 GLY A N 1
ATOM 835 C CA . GLY A 1 109 ? 7.852 -10.252 -5.751 1.00 75.06 109 GLY A CA 1
ATOM 836 C C . GLY A 1 109 ? 8.319 -9.562 -4.469 1.00 75.06 109 GLY A C 1
ATOM 837 O O . GLY A 1 109 ? 8.042 -10.025 -3.367 1.00 75.06 109 GLY A O 1
ATOM 838 N N . SER A 1 110 ? 8.999 -8.422 -4.586 1.00 75.25 110 SER A N 1
ATOM 839 C CA . SER A 1 110 ? 9.484 -7.674 -3.411 1.00 75.25 110 SER A CA 1
ATOM 840 C C . SER A 1 110 ? 8.464 -6.697 -2.818 1.00 75.25 110 SER A C 1
ATOM 842 O O . SER A 1 110 ? 8.733 -6.117 -1.771 1.00 75.25 110 SER A O 1
ATOM 844 N N . ARG A 1 111 ? 7.308 -6.501 -3.464 1.00 73.44 111 ARG A N 1
ATOM 845 C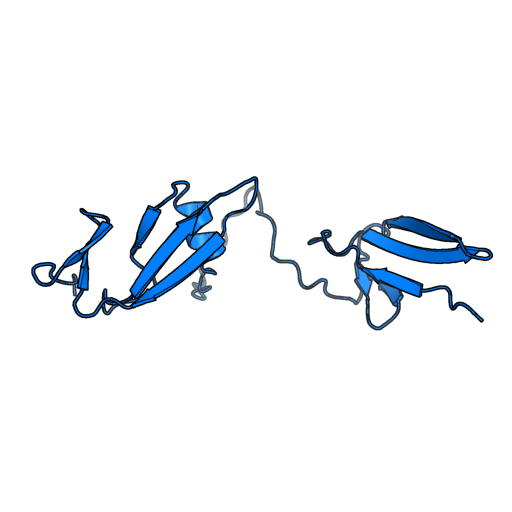 CA . ARG A 1 111 ? 6.284 -5.525 -3.060 1.00 73.44 111 ARG A CA 1
ATOM 846 C C . ARG A 1 111 ? 4.988 -6.213 -2.650 1.00 73.44 111 ARG A C 1
ATOM 848 O O . ARG A 1 111 ? 4.558 -7.155 -3.318 1.00 73.44 111 ARG A O 1
ATOM 855 N N . TRP A 1 112 ? 4.377 -5.711 -1.580 1.00 77.94 112 TRP A N 1
ATOM 856 C CA . TRP A 1 112 ? 3.017 -6.068 -1.196 1.00 77.94 112 TRP A CA 1
ATOM 857 C C . TRP A 1 112 ? 2.015 -5.416 -2.139 1.00 77.94 112 TRP A C 1
ATOM 859 O O . TRP A 1 112 ? 2.160 -4.259 -2.523 1.00 77.94 112 TRP A O 1
ATOM 869 N N . ILE A 1 113 ? 1.008 -6.188 -2.516 1.00 74.56 113 ILE A N 1
ATOM 870 C CA . ILE A 1 113 ? -0.168 -5.742 -3.245 1.00 74.56 113 ILE A CA 1
ATOM 871 C C . ILE A 1 113 ? -1.356 -6.046 -2.346 1.00 74.56 113 ILE A C 1
ATOM 873 O O . ILE A 1 113 ? -1.487 -7.165 -1.843 1.00 74.56 113 ILE A O 1
ATOM 877 N N . ALA A 1 114 ? -2.212 -5.050 -2.156 1.00 82.19 114 ALA A N 1
ATOM 878 C CA . ALA A 1 114 ? -3.386 -5.158 -1.315 1.00 82.19 114 ALA A CA 1
ATOM 879 C C . ALA A 1 114 ? -4.632 -4.706 -2.069 1.00 82.19 114 ALA A C 1
ATOM 881 O O . ALA A 1 114 ? -4.627 -3.687 -2.760 1.00 82.19 114 ALA A O 1
ATOM 882 N N . GLN A 1 115 ? -5.719 -5.455 -1.922 1.00 77.62 115 GLN A N 1
ATOM 883 C CA . GLN A 1 115 ? -7.007 -5.114 -2.514 1.00 77.62 115 GLN A CA 1
ATOM 884 C C . GLN A 1 115 ? -8.117 -5.313 -1.490 1.00 77.62 115 GLN A C 1
ATOM 886 O O . GLN A 1 115 ? -8.220 -6.376 -0.885 1.00 77.62 115 GLN A O 1
ATOM 891 N N . ALA 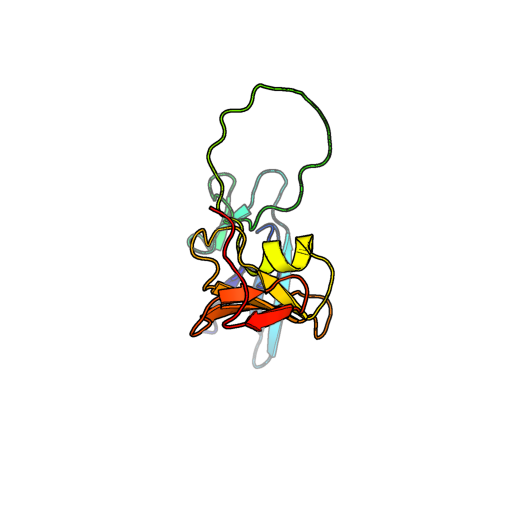A 1 116 ? -8.954 -4.296 -1.294 1.00 82.06 116 ALA A N 1
ATOM 892 C CA . ALA A 1 116 ? -10.096 -4.391 -0.396 1.00 82.06 116 ALA A CA 1
ATOM 893 C C . ALA A 1 116 ? -11.313 -4.970 -1.121 1.00 82.06 116 ALA A C 1
ATOM 895 O O . ALA A 1 116 ? -11.679 -4.526 -2.208 1.00 82.06 116 ALA A O 1
ATOM 896 N N . TYR A 1 117 ? -11.982 -5.905 -0.462 1.00 78.81 117 TYR A N 1
ATOM 897 C CA . TYR A 1 117 ? -13.199 -6.551 -0.924 1.00 78.81 117 TYR A CA 1
ATOM 898 C C . TYR A 1 117 ? -14.265 -6.497 0.167 1.00 78.81 117 TYR A C 1
ATOM 900 O O . TYR A 1 117 ? -13.982 -6.254 1.341 1.00 78.81 117 TYR A O 1
ATOM 908 N N . THR A 1 118 ? -15.522 -6.686 -0.228 1.00 85.75 118 THR A N 1
ATOM 909 C CA . THR A 1 118 ? -16.668 -6.663 0.685 1.00 85.75 118 THR A CA 1
ATOM 910 C C . THR A 1 118 ? -17.386 -8.006 0.652 1.00 85.75 118 THR A C 1
ATOM 912 O O . THR A 1 118 ? -17.788 -8.490 -0.404 1.00 85.75 118 THR A O 1
ATOM 915 N N . CYS A 1 119 ? -17.543 -8.608 1.823 1.00 79.75 119 CYS A N 1
ATOM 916 C CA . CYS A 1 119 ? -18.337 -9.797 2.058 1.00 79.75 119 CYS A CA 1
ATOM 917 C C . CYS A 1 119 ? -19.834 -9.479 2.016 1.00 79.75 119 CYS A C 1
ATOM 919 O O . CYS A 1 119 ? -20.290 -8.420 2.445 1.00 79.75 119 CYS A O 1
ATOM 921 N N . ARG A 1 120 ? -20.623 -10.460 1.567 1.00 82.12 120 ARG A N 1
ATOM 922 C CA . ARG A 1 120 ? -22.091 -10.407 1.655 1.00 82.12 120 ARG A CA 1
ATOM 923 C C . ARG A 1 120 ? -22.588 -10.500 3.101 1.00 82.12 120 ARG A C 1
ATOM 925 O O . ARG A 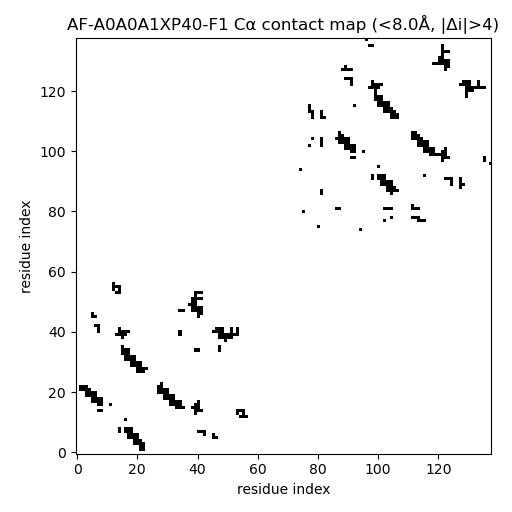1 120 ? -23.549 -9.831 3.465 1.00 82.12 120 ARG A O 1
ATOM 932 N N . ASN A 1 121 ? -21.933 -11.354 3.886 1.00 85.44 121 ASN A N 1
ATOM 933 C CA . ASN A 1 121 ? -22.165 -11.529 5.317 1.00 85.44 121 ASN A CA 1
ATOM 934 C C . ASN A 1 121 ? -21.030 -10.839 6.089 1.00 85.44 121 ASN A C 1
ATOM 936 O O . ASN A 1 121 ? -20.715 -9.693 5.783 1.00 85.44 121 ASN A O 1
ATOM 940 N N . PHE A 1 122 ? -20.383 -11.534 7.023 1.00 83.12 122 PHE A N 1
ATOM 941 C CA . PHE A 1 122 ? -19.245 -11.017 7.773 1.00 83.12 122 PHE A CA 1
ATOM 942 C C . PHE A 1 122 ? -17.967 -11.756 7.389 1.00 83.12 122 PHE A C 1
ATOM 944 O O . PHE A 1 122 ? -18.006 -12.926 7.018 1.00 83.12 122 PHE A O 1
ATOM 951 N N . TYR A 1 123 ? -16.836 -11.072 7.433 1.00 83.44 123 TYR A N 1
ATOM 952 C CA . TYR A 1 123 ? -15.532 -11.677 7.265 1.00 83.44 123 TYR A CA 1
ATOM 953 C C . TYR A 1 123 ? -15.094 -12.317 8.579 1.00 83.44 123 TYR A C 1
ATOM 955 O O . TYR A 1 123 ? -15.036 -11.644 9.604 1.00 83.44 123 TYR A O 1
ATOM 963 N N . ASP A 1 124 ? -14.781 -13.606 8.527 1.00 82.44 124 ASP A N 1
ATOM 964 C CA . ASP A 1 124 ? -14.252 -14.364 9.649 1.00 82.44 124 ASP A CA 1
ATOM 965 C C . ASP A 1 124 ? -12.720 -14.468 9.523 1.00 82.44 124 ASP A C 1
ATOM 967 O O . ASP A 1 124 ? -12.228 -15.184 8.639 1.00 82.44 124 ASP A O 1
ATOM 971 N N . PRO A 1 125 ? -11.950 -13.771 10.381 1.00 75.19 125 PRO A N 1
ATOM 972 C CA . PRO A 1 125 ? -10.492 -13.817 10.353 1.00 75.19 125 PRO A CA 1
ATOM 973 C C . PRO A 1 125 ? -9.917 -15.151 10.840 1.00 75.19 125 PRO A C 1
ATOM 975 O O . PRO A 1 125 ? -8.760 -15.435 10.562 1.00 75.19 125 PRO A O 1
ATOM 978 N N . THR A 1 126 ? -10.690 -15.994 11.536 1.00 79.25 126 THR A N 1
ATOM 979 C CA . THR A 1 126 ? -10.189 -17.292 12.026 1.00 79.25 126 THR A CA 1
ATOM 980 C C . THR A 1 126 ? -10.063 -18.321 10.906 1.00 79.25 126 THR A C 1
ATOM 982 O O . THR A 1 126 ? -9.175 -19.170 10.930 1.00 79.25 126 THR A O 1
ATOM 985 N N . ILE A 1 127 ? -10.927 -18.218 9.892 1.00 80.25 127 ILE A N 1
ATOM 986 C CA . ILE A 1 127 ? -10.945 -19.104 8.717 1.00 80.25 127 ILE A CA 1
ATOM 987 C C . ILE A 1 127 ? -10.583 -18.377 7.416 1.00 80.25 127 ILE A C 1
ATOM 989 O O . ILE A 1 127 ? -10.634 -18.973 6.339 1.00 80.25 127 ILE A O 1
ATOM 993 N N . ASN A 1 128 ? -10.245 -17.089 7.506 1.00 80.56 128 ASN A N 1
ATOM 994 C CA . ASN A 1 128 ? -9.882 -16.205 6.402 1.00 80.56 128 ASN A CA 1
ATOM 995 C C . ASN A 1 128 ? -10.911 -16.137 5.254 1.00 80.56 128 ASN A C 1
ATOM 997 O O . ASN A 1 128 ? -10.555 -16.094 4.066 1.00 80.56 128 ASN A O 1
ATOM 1001 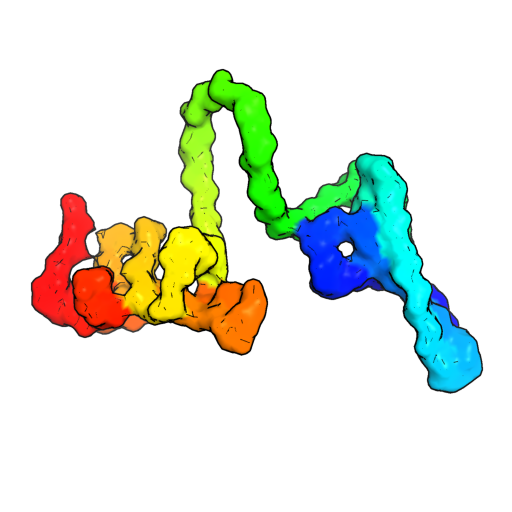N N . LYS A 1 129 ? -12.211 -16.168 5.592 1.00 83.12 129 LYS A N 1
ATOM 1002 C CA . LYS A 1 129 ? -13.320 -16.229 4.622 1.00 83.12 129 LYS A CA 1
ATOM 1003 C C . LYS A 1 129 ? -14.570 -15.492 5.091 1.00 83.12 129 LYS A C 1
ATOM 1005 O O . LYS A 1 129 ? -14.824 -15.346 6.279 1.00 83.12 129 LYS A O 1
ATOM 1010 N N . CYS A 1 130 ? -15.409 -15.097 4.133 1.00 83.50 130 CYS A N 1
ATOM 1011 C CA . CYS A 1 130 ? -16.750 -14.605 4.429 1.00 83.50 130 CYS A CA 1
ATOM 1012 C C . CYS A 1 130 ? -17.623 -15.735 4.999 1.00 83.50 130 CYS A C 1
ATOM 1014 O O . CYS A 1 130 ? -17.849 -16.741 4.325 1.00 83.50 130 CYS A O 1
ATOM 1016 N N . SER A 1 131 ? -18.165 -15.535 6.194 1.00 83.94 131 SER A N 1
ATOM 1017 C CA . SER A 1 131 ? -19.049 -16.462 6.887 1.00 83.94 131 SER A CA 1
ATOM 1018 C C . SER A 1 131 ? -20.361 -15.787 7.292 1.00 83.94 131 SER A C 1
ATOM 1020 O O . SER A 1 131 ? -20.397 -14.640 7.735 1.00 83.94 131 SER A O 1
ATOM 1022 N N . SER A 1 132 ? -21.473 -16.507 7.138 1.00 83.88 132 SER A N 1
ATOM 1023 C CA . SER A 1 132 ? -22.782 -16.101 7.669 1.00 83.88 132 SER A CA 1
ATOM 1024 C C . SER A 1 132 ? -22.953 -16.424 9.152 1.00 83.88 132 SER A C 1
ATOM 1026 O O . SER A 1 132 ? -23.887 -15.924 9.774 1.00 83.88 132 SER A O 1
ATOM 1028 N N . THR A 1 133 ? -22.088 -17.272 9.713 1.00 84.69 133 THR A N 1
ATOM 1029 C CA . THR A 1 133 ? -22.144 -17.678 11.123 1.00 84.69 133 THR A CA 1
ATOM 1030 C C . THR A 1 133 ? -21.259 -16.814 12.013 1.00 84.69 133 THR A C 1
ATOM 1032 O O . THR A 1 133 ? -21.511 -16.743 13.215 1.00 84.69 133 THR A O 1
ATOM 1035 N N . TYR A 1 134 ? -20.267 -16.129 11.435 1.00 82.00 134 TYR A N 1
ATOM 1036 C CA . TYR A 1 134 ? -19.393 -15.230 12.176 1.00 82.00 134 TYR A CA 1
ATOM 1037 C C . TYR A 1 134 ? -20.178 -14.045 12.736 1.00 82.00 134 TYR A C 1
ATOM 1039 O O . TYR A 1 134 ? -21.001 -13.428 12.052 1.00 82.00 134 TYR A O 1
ATOM 1047 N N . LYS A 1 135 ? -19.922 -13.738 14.006 1.00 81.56 135 LYS A N 1
ATOM 1048 C CA . LYS A 1 135 ? -20.500 -12.598 14.708 1.00 81.56 135 LYS A CA 1
ATOM 1049 C C . LYS A 1 135 ? -19.421 -11.540 14.836 1.00 81.56 135 LYS A C 1
ATOM 1051 O O . LYS A 1 135 ? -18.422 -11.773 15.506 1.00 81.56 135 LYS A O 1
ATOM 1056 N N . CYS A 1 136 ? -19.639 -10.404 14.179 1.00 74.44 136 CYS A N 1
ATOM 1057 C CA . CYS A 1 136 ? -18.763 -9.252 14.330 1.00 74.44 136 CYS A CA 1
ATOM 1058 C C . CYS A 1 136 ? -18.751 -8.835 15.810 1.00 74.44 136 CYS A C 1
ATOM 1060 O O . CYS A 1 136 ? -19.837 -8.605 16.355 1.00 74.44 136 CYS A O 1
ATOM 1062 N N . PRO A 1 137 ? -17.583 -8.804 16.471 1.00 69.88 137 PRO A N 1
ATOM 1063 C CA . PRO A 1 137 ? -17.486 -8.323 17.839 1.00 69.88 137 PRO A CA 1
ATOM 1064 C C . PRO A 1 137 ? -17.845 -6.833 17.872 1.00 69.88 137 PRO A C 1
ATOM 1066 O O . PRO A 1 137 ? -17.307 -6.045 17.098 1.00 69.88 137 PRO A O 1
ATOM 1069 N N . SER A 1 138 ? -18.803 -6.491 18.732 1.00 58.50 138 SER A N 1
ATOM 1070 C CA . SER A 1 138 ? -19.296 -5.133 18.994 1.00 58.50 138 SER A CA 1
ATOM 1071 C C . SER A 1 138 ? -18.575 -4.483 20.160 1.00 58.50 138 SER A C 1
ATOM 1073 O O . SER A 1 138 ? -18.396 -5.215 21.163 1.00 58.50 138 SER A O 1
#

InterPro domains:
  IPR036508 Chitin binding domain superfamily [SSF57625] (8-62)

Foldseek 3Di:
DPDFAKAQDPPPLPQQKIWTWDDDDPDIDIDIDGADPCWGQDRVVSGTDNPDDRPHPDDDDDDDDDDDDPDPPDQDDQQVVLVVVVDAAKAQRPPDLQQQKIWGWDPPDPGIDIDIDGAPAGQDRVVRGRDNPDDRDD